Protein AF-A0A972CF03-F1 (afdb_monomer_lite)

Radius of gyration: 16.89 Å; chains: 1; bounding box: 45×15×41 Å

Sequence (72 aa):
LGYLVGIFARFICVFLSGLIFFGEYAPEGFNPFSWSLYYNIIYIGSEGILTFIILVLPPIRKSFVRLKSQIS

Structure (mmCIF, N/CA/C/O backbone):
data_AF-A0A972CF03-F1
#
_entry.id   AF-A0A972CF03-F1
#
loop_
_atom_site.group_PDB
_atom_site.id
_atom_site.type_symbol
_atom_site.label_atom_id
_atom_site.label_alt_id
_atom_site.label_comp_id
_atom_site.label_asym_id
_atom_site.label_entity_id
_atom_site.label_seq_id
_atom_site.pdbx_PDB_ins_code
_atom_site.Cartn_x
_atom_site.Cartn_y
_atom_site.Cartn_z
_atom_site.occupancy
_atom_site.B_iso_or_equiv
_atom_site.auth_seq_id
_atom_site.auth_comp_id
_atom_site.auth_asym_id
_atom_site.auth_atom_id
_atom_site.pdbx_PDB_model_num
ATOM 1 N N . LEU A 1 1 ? -10.595 -6.605 9.148 1.00 81.44 1 LEU A N 1
ATOM 2 C CA . LEU A 1 1 ? -10.589 -7.352 7.871 1.00 81.44 1 LEU A CA 1
ATOM 3 C C . LEU A 1 1 ? -10.971 -6.473 6.682 1.00 81.44 1 LEU A C 1
ATOM 5 O O . LEU A 1 1 ? -10.187 -6.419 5.749 1.00 81.44 1 LEU A O 1
ATOM 9 N N . GLY A 1 2 ? -12.092 -5.736 6.735 1.00 93.12 2 GLY A N 1
ATOM 10 C CA . GLY A 1 2 ? -12.560 -4.910 5.606 1.00 93.12 2 GLY A CA 1
ATOM 11 C C . GLY A 1 2 ? -11.506 -3.972 5.003 1.00 93.12 2 GLY A C 1
ATOM 12 O O . GLY A 1 2 ? -11.313 -3.984 3.795 1.00 93.12 2 GLY A O 1
ATOM 13 N N . TYR A 1 3 ? -10.751 -3.246 5.836 1.00 95.06 3 TYR A N 1
ATOM 14 C CA . TYR A 1 3 ? -9.675 -2.373 5.351 1.00 95.06 3 TYR A CA 1
ATOM 15 C C . TYR A 1 3 ? -8.575 -3.127 4.581 1.00 95.06 3 TYR A C 1
ATOM 17 O O . TYR A 1 3 ? -8.204 -2.708 3.491 1.00 95.06 3 TYR A O 1
ATOM 25 N N . LEU A 1 4 ? -8.100 -4.264 5.109 1.00 94.56 4 LEU A N 1
ATOM 26 C CA . LEU A 1 4 ? -7.039 -5.066 4.481 1.00 94.56 4 LEU A CA 1
ATOM 27 C C . LEU A 1 4 ? -7.472 -5.622 3.118 1.00 94.56 4 LEU A C 1
ATOM 29 O O . LEU A 1 4 ? -6.696 -5.615 2.169 1.00 94.56 4 LEU A O 1
ATOM 33 N N . VAL A 1 5 ? -8.728 -6.061 3.009 1.00 96.81 5 VAL A N 1
ATOM 34 C CA . VAL A 1 5 ? -9.299 -6.513 1.732 1.00 96.81 5 VAL A CA 1
ATOM 35 C C . VAL A 1 5 ? -9.418 -5.342 0.755 1.00 96.81 5 VAL A C 1
ATOM 37 O O . VAL A 1 5 ? -9.039 -5.470 -0.406 1.00 96.81 5 VAL A O 1
ATOM 40 N N . GLY A 1 6 ? -9.890 -4.185 1.230 1.00 96.88 6 GLY A N 1
ATOM 41 C CA . GLY A 1 6 ? -10.040 -2.984 0.410 1.00 96.88 6 GLY A CA 1
ATOM 42 C C . GLY A 1 6 ? -8.715 -2.481 -0.161 1.00 96.88 6 GLY A C 1
ATOM 43 O O . GLY A 1 6 ? -8.625 -2.220 -1.360 1.00 96.88 6 GLY A O 1
ATOM 44 N N . ILE A 1 7 ? -7.666 -2.390 0.662 1.00 97.19 7 ILE A N 1
ATOM 45 C CA . ILE A 1 7 ? -6.355 -1.938 0.186 1.00 97.19 7 ILE A CA 1
ATOM 46 C C . ILE A 1 7 ? -5.692 -2.949 -0.750 1.00 97.19 7 ILE A C 1
ATOM 48 O O . ILE A 1 7 ? -5.070 -2.543 -1.728 1.00 97.19 7 ILE A O 1
ATOM 52 N N . PHE A 1 8 ? -5.870 -4.251 -0.518 1.00 96.88 8 PHE A N 1
ATOM 53 C CA . PHE A 1 8 ? -5.356 -5.275 -1.424 1.00 96.88 8 PHE A CA 1
ATOM 54 C C . PHE A 1 8 ? -6.047 -5.229 -2.795 1.00 96.88 8 PHE A C 1
ATOM 56 O O . PHE A 1 8 ? -5.376 -5.238 -3.824 1.00 96.88 8 PHE A O 1
ATOM 63 N N . ALA A 1 9 ? -7.376 -5.093 -2.829 1.00 97.62 9 ALA A N 1
ATOM 64 C CA . ALA A 1 9 ? -8.109 -4.909 -4.081 1.00 97.62 9 ALA A CA 1
ATOM 65 C C . ALA A 1 9 ? -7.654 -3.635 -4.816 1.00 97.62 9 ALA A C 1
ATOM 67 O O . ALA A 1 9 ? -7.408 -3.665 -6.021 1.00 97.62 9 ALA A O 1
ATOM 68 N N . ARG A 1 10 ? -7.459 -2.529 -4.082 1.00 97.12 10 ARG A N 1
ATOM 69 C CA . ARG A 1 10 ? -6.909 -1.285 -4.640 1.00 97.12 10 ARG A CA 1
ATOM 70 C C . ARG A 1 10 ? -5.503 -1.491 -5.206 1.00 97.12 10 ARG A C 1
ATOM 72 O O . ARG A 1 10 ? -5.229 -0.988 -6.292 1.00 97.12 10 ARG A O 1
ATOM 79 N N . PHE A 1 11 ? -4.644 -2.237 -4.510 1.00 97.75 11 PHE A N 1
ATOM 80 C CA . PHE A 1 11 ? -3.303 -2.575 -4.982 1.00 97.75 11 PHE A CA 1
ATOM 81 C C . PHE A 1 11 ? -3.340 -3.312 -6.325 1.00 97.75 11 PHE A C 1
ATOM 83 O O . PHE A 1 11 ? -2.623 -2.921 -7.240 1.00 97.75 11 PHE A O 1
ATOM 90 N N . ILE A 1 12 ? -4.222 -4.306 -6.482 1.00 97.94 12 ILE A N 1
ATOM 91 C CA . ILE A 1 12 ? -4.396 -5.017 -7.760 1.00 97.94 12 ILE A CA 1
ATOM 92 C C . ILE A 1 12 ? -4.765 -4.035 -8.879 1.00 97.94 12 ILE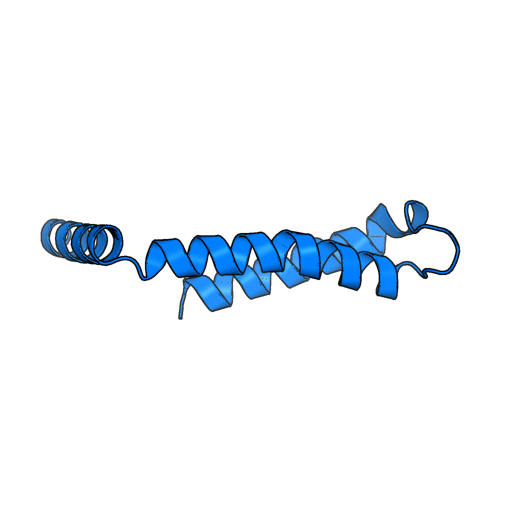 A C 1
ATOM 94 O O . ILE A 1 12 ? -4.148 -4.062 -9.942 1.00 97.94 12 ILE A O 1
ATOM 98 N N . CYS A 1 13 ? -5.723 -3.135 -8.640 1.00 97.62 13 CYS A N 1
ATOM 99 C CA . CYS A 1 13 ? -6.148 -2.161 -9.646 1.00 97.62 13 CYS A CA 1
ATOM 100 C C . CYS A 1 13 ? -5.007 -1.232 -10.083 1.00 97.62 13 CYS A C 1
ATOM 102 O O . CYS A 1 13 ? -4.809 -1.028 -11.281 1.00 97.62 13 CYS A O 1
ATOM 104 N N . VAL A 1 14 ? -4.243 -0.675 -9.137 1.00 96.88 14 VAL A N 1
ATOM 105 C CA . VAL A 1 14 ? -3.144 0.243 -9.486 1.00 96.88 14 VAL A CA 1
ATOM 106 C C . VAL A 1 14 ? -1.945 -0.484 -10.085 1.00 96.88 14 VAL A C 1
ATOM 108 O O . VAL A 1 14 ? -1.294 0.061 -10.969 1.00 96.88 14 VAL A O 1
ATOM 111 N N . PHE A 1 15 ? -1.691 -1.729 -9.676 1.00 97.62 15 PHE A N 1
ATOM 112 C CA . PHE A 1 15 ? -0.648 -2.560 -10.262 1.00 97.62 15 PHE A CA 1
ATOM 113 C C . PHE A 1 15 ? -0.962 -2.892 -11.725 1.00 97.62 15 PHE A C 1
ATOM 115 O O . PHE A 1 15 ? -0.106 -2.719 -12.593 1.00 97.62 15 PHE A O 1
ATOM 122 N N . LEU A 1 16 ? -2.197 -3.317 -12.016 1.00 97.81 16 LEU A N 1
ATOM 123 C CA . LEU A 1 16 ? -2.637 -3.589 -13.386 1.00 97.81 16 LEU A CA 1
ATOM 124 C C . LEU A 1 16 ? -2.640 -2.316 -14.233 1.00 97.81 16 LEU A C 1
ATOM 126 O O . LEU A 1 16 ? -2.157 -2.340 -15.360 1.00 97.81 16 LEU A O 1
ATOM 130 N N . SER A 1 17 ? -3.115 -1.196 -13.680 1.00 97.06 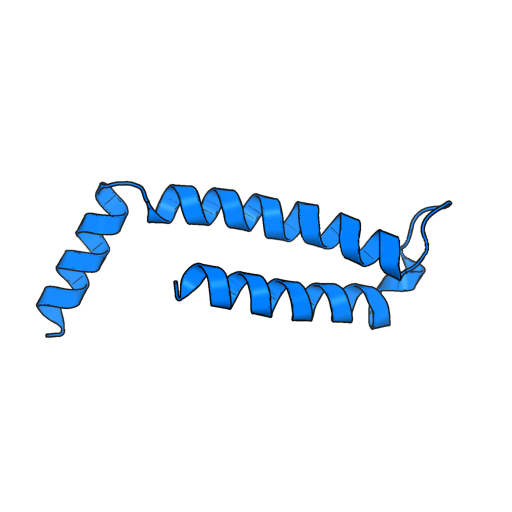17 SER A N 1
ATOM 131 C CA . SER A 1 17 ? -3.046 0.101 -14.356 1.00 97.06 17 SER A CA 1
ATOM 132 C C . SER A 1 17 ? -1.598 0.477 -14.688 1.00 97.06 17 SER A C 1
ATOM 134 O O . SER A 1 17 ? -1.287 0.796 -15.834 1.00 97.06 17 SER A O 1
ATOM 136 N N . GLY A 1 18 ? -0.688 0.344 -13.718 1.00 96.50 18 GLY A N 1
ATOM 137 C CA . GLY A 1 18 ? 0.735 0.615 -13.895 1.00 96.50 18 GLY A CA 1
ATOM 138 C C . GLY A 1 18 ? 1.394 -0.280 -14.945 1.00 96.50 18 GLY A C 1
ATOM 139 O O . GLY A 1 18 ? 2.188 0.194 -15.749 1.00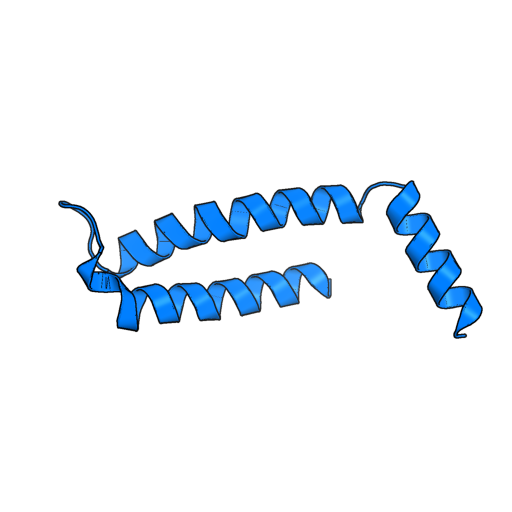 96.50 18 GLY A O 1
ATOM 140 N N . LEU A 1 19 ? 1.015 -1.560 -14.975 1.00 96.81 19 LEU A N 1
ATOM 141 C CA . LEU A 1 19 ? 1.533 -2.539 -15.926 1.00 96.81 19 LEU A CA 1
ATOM 142 C C . LEU A 1 19 ? 1.052 -2.264 -17.359 1.00 96.81 19 LEU A C 1
ATOM 144 O O . LEU A 1 19 ? 1.842 -2.387 -18.290 1.00 96.81 19 LEU A O 1
ATOM 148 N N . ILE A 1 20 ? -0.229 -1.921 -17.535 1.00 97.06 20 ILE A N 1
ATOM 149 C CA . ILE A 1 20 ? -0.869 -1.786 -18.854 1.00 97.06 20 ILE A CA 1
ATOM 150 C C . ILE A 1 20 ? -0.637 -0.397 -19.458 1.00 97.06 20 ILE A C 1
ATOM 152 O O . ILE A 1 20 ? -0.362 -0.294 -20.649 1.00 97.06 20 ILE A O 1
ATOM 156 N N . PHE A 1 21 ? -0.754 0.665 -18.657 1.00 96.75 21 PHE A N 1
ATOM 157 C CA . PHE A 1 21 ? -0.766 2.045 -19.157 1.00 96.75 21 PHE A CA 1
ATOM 158 C C . PHE A 1 21 ? 0.506 2.830 -18.833 1.00 96.75 21 PHE A C 1
ATOM 160 O O . PHE A 1 21 ? 0.827 3.770 -19.551 1.00 96.75 21 PHE A O 1
ATOM 167 N N . PHE A 1 22 ? 1.235 2.471 -17.771 1.00 94.56 22 PHE A N 1
ATOM 168 C CA . PHE A 1 22 ? 2.384 3.255 -17.291 1.00 94.56 22 PHE A CA 1
ATOM 169 C C . PHE A 1 22 ? 3.726 2.520 -17.407 1.00 94.56 22 PHE A C 1
ATOM 171 O O . PHE A 1 22 ? 4.727 2.967 -16.845 1.00 94.56 22 PHE A O 1
ATOM 178 N N . GLY A 1 23 ? 3.770 1.418 -18.159 1.00 92.06 23 GLY A N 1
ATOM 179 C CA . GLY A 1 23 ? 4.992 0.647 -18.386 1.00 92.06 23 GLY A CA 1
ATOM 180 C C . GLY A 1 23 ? 6.104 1.446 -19.071 1.00 92.06 23 GLY A C 1
ATOM 181 O O . GLY A 1 23 ? 7.274 1.224 -18.780 1.00 92.06 23 GLY A O 1
ATOM 182 N N . GLU A 1 24 ? 5.743 2.411 -19.920 1.00 92.94 24 GLU A N 1
ATOM 183 C CA . GLU A 1 24 ? 6.687 3.283 -20.638 1.00 92.94 24 GLU A CA 1
ATOM 184 C C . GLU A 1 24 ? 7.455 4.243 -19.717 1.00 92.94 24 GLU A C 1
ATOM 186 O O . GLU A 1 24 ? 8.511 4.742 -20.090 1.00 92.94 24 GLU A O 1
ATOM 191 N N . TYR A 1 25 ? 6.966 4.472 -18.494 1.00 94.06 25 TYR A N 1
ATOM 192 C CA . TYR A 1 25 ? 7.648 5.291 -17.487 1.00 94.06 25 TYR A CA 1
ATOM 193 C C . TYR A 1 25 ? 8.624 4.485 -16.618 1.00 94.06 25 TYR A C 1
ATOM 195 O O . TYR A 1 25 ? 9.138 5.011 -15.628 1.00 94.06 25 TYR A O 1
ATOM 203 N N . ALA A 1 26 ? 8.849 3.205 -16.932 1.00 95.38 26 ALA A N 1
ATOM 204 C CA . ALA A 1 26 ? 9.829 2.395 -16.225 1.00 95.38 26 ALA A CA 1
ATOM 205 C C . ALA A 1 26 ? 11.249 2.956 -16.447 1.00 95.38 26 ALA A C 1
ATOM 207 O O . ALA A 1 26 ? 11.633 3.208 -17.590 1.00 95.38 26 ALA A O 1
ATOM 208 N N . PRO A 1 27 ? 12.044 3.151 -15.379 1.00 94.19 27 PRO A N 1
ATOM 209 C CA . PRO A 1 27 ? 13.426 3.587 -15.511 1.00 94.19 27 PRO A CA 1
ATOM 210 C C . PRO A 1 27 ? 14.282 2.495 -16.162 1.00 94.19 27 PRO A C 1
ATOM 212 O O . PRO A 1 27 ? 13.927 1.312 -16.159 1.00 94.19 27 PRO A O 1
ATOM 215 N N . GLU A 1 28 ? 15.443 2.891 -16.683 1.00 93.94 28 GLU A N 1
ATOM 216 C CA . GLU A 1 28 ? 16.397 1.956 -17.280 1.00 93.94 28 GLU A CA 1
ATOM 217 C C . GLU A 1 28 ? 16.728 0.802 -16.317 1.00 93.94 28 GLU A C 1
ATOM 219 O O . GLU A 1 28 ? 16.986 1.002 -15.129 1.00 93.94 28 GLU A O 1
ATOM 224 N N . GLY A 1 29 ? 16.688 -0.429 -16.833 1.00 92.56 29 GLY A N 1
ATOM 225 C CA . GLY A 1 29 ? 16.915 -1.647 -16.050 1.00 92.56 29 GLY A CA 1
ATOM 226 C C . GLY A 1 29 ? 15.662 -2.253 -15.405 1.00 92.56 29 GLY A C 1
ATOM 227 O O . GLY A 1 29 ? 15.738 -3.372 -14.895 1.00 92.56 29 GLY A O 1
ATOM 228 N N . PHE A 1 30 ? 14.503 -1.590 -15.468 1.00 95.25 30 PHE A N 1
ATOM 229 C CA . PHE A 1 30 ? 13.221 -2.186 -15.087 1.00 95.25 30 PHE A CA 1
ATOM 230 C C . PHE A 1 30 ? 12.397 -2.590 -16.311 1.00 95.25 30 PHE A C 1
ATOM 232 O O . PHE A 1 30 ? 12.428 -1.941 -17.351 1.00 95.25 30 PHE A O 1
ATOM 239 N N . ASN A 1 31 ? 11.614 -3.662 -16.171 1.00 95.81 31 ASN A N 1
ATOM 240 C CA . ASN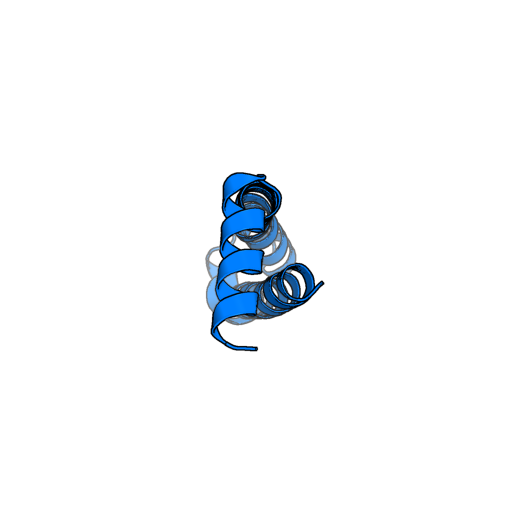 A 1 31 ? 10.531 -3.960 -17.103 1.00 95.81 31 ASN A CA 1
ATOM 241 C C . ASN A 1 31 ? 9.204 -3.427 -16.520 1.00 95.81 31 ASN A C 1
ATOM 243 O O . ASN A 1 31 ? 9.125 -3.183 -15.311 1.00 95.81 31 ASN A O 1
ATOM 247 N N . PRO A 1 32 ? 8.143 -3.267 -17.332 1.00 95.62 32 PRO A N 1
ATOM 248 C CA . PRO A 1 32 ? 6.859 -2.740 -16.860 1.00 95.62 32 PRO A CA 1
ATOM 249 C C . PRO A 1 32 ? 6.284 -3.470 -15.640 1.00 95.62 32 PRO A C 1
ATOM 251 O O . PRO A 1 32 ? 5.697 -2.847 -14.756 1.00 95.62 32 PRO A O 1
ATOM 254 N N . PHE A 1 33 ? 6.488 -4.788 -15.558 1.00 96.69 33 PHE A N 1
ATOM 255 C CA . PHE A 1 33 ? 6.029 -5.600 -14.435 1.00 96.69 33 PHE A CA 1
ATOM 256 C C . PHE A 1 33 ? 6.790 -5.286 -13.149 1.00 96.69 33 PHE A C 1
ATOM 258 O O . PHE A 1 33 ? 6.164 -4.967 -12.137 1.00 96.69 33 PHE A O 1
ATOM 265 N N . SER A 1 34 ? 8.125 -5.345 -13.172 1.00 96.62 34 SER A N 1
ATOM 266 C CA . SER A 1 34 ? 8.943 -5.080 -11.988 1.00 96.62 34 SER A CA 1
ATOM 267 C C . SER A 1 34 ? 8.806 -3.631 -11.534 1.00 96.62 34 SER A C 1
ATOM 269 O O . SER A 1 34 ? 8.738 -3.382 -10.331 1.00 96.62 34 SER A O 1
ATOM 271 N N . TRP A 1 35 ? 8.680 -2.695 -12.478 1.00 96.81 35 TRP A N 1
ATOM 272 C CA . TRP A 1 35 ? 8.453 -1.289 -12.172 1.00 96.81 35 TRP A CA 1
ATOM 273 C C . TRP A 1 35 ? 7.097 -1.049 -11.514 1.00 96.81 35 TRP A C 1
ATOM 275 O O . TRP A 1 35 ? 7.042 -0.501 -10.413 1.00 96.81 35 TRP A O 1
ATOM 285 N N . SER A 1 36 ? 6.007 -1.503 -12.145 1.00 97.12 36 SER A N 1
ATOM 286 C CA . SER A 1 36 ? 4.658 -1.322 -11.602 1.00 97.12 36 SER A CA 1
ATOM 287 C C . SER A 1 36 ? 4.524 -1.971 -10.226 1.00 97.12 36 SER A C 1
ATOM 289 O O . SER A 1 36 ? 3.928 -1.383 -9.323 1.00 97.12 36 SER A O 1
ATOM 291 N N . LEU A 1 37 ? 5.116 -3.154 -10.029 1.00 96.75 37 LEU A N 1
ATOM 292 C CA . LEU A 1 37 ? 5.099 -3.836 -8.740 1.00 96.75 37 LEU A CA 1
ATOM 293 C C . LEU A 1 37 ? 5.837 -3.018 -7.675 1.00 96.75 37 LEU A C 1
ATOM 295 O O . LEU A 1 37 ? 5.262 -2.708 -6.635 1.00 96.75 37 LEU A O 1
ATOM 299 N N . TYR A 1 38 ? 7.090 -2.646 -7.943 1.00 96.19 38 TYR A N 1
ATOM 300 C CA . TYR A 1 38 ? 7.937 -1.915 -7.003 1.00 96.19 38 TYR A CA 1
ATOM 301 C C . TYR A 1 38 ? 7.331 -0.561 -6.620 1.00 96.19 38 TYR A C 1
ATOM 303 O O . TYR A 1 38 ? 7.157 -0.266 -5.435 1.00 96.19 38 TYR A O 1
ATOM 311 N N . TYR A 1 39 ? 6.940 0.230 -7.622 1.00 95.94 39 TYR A N 1
ATOM 312 C CA . TYR A 1 39 ? 6.359 1.552 -7.426 1.00 95.94 39 TYR A CA 1
ATOM 313 C C . TYR A 1 39 ? 5.068 1.482 -6.602 1.00 95.94 39 TYR A C 1
ATOM 315 O O . TYR A 1 39 ? 4.938 2.165 -5.583 1.00 95.94 39 TYR A O 1
ATOM 323 N N . ASN A 1 40 ? 4.126 0.615 -6.993 1.00 97.00 40 ASN A N 1
ATOM 324 C CA . ASN A 1 40 ? 2.831 0.531 -6.323 1.00 97.00 40 ASN A CA 1
ATOM 325 C C . ASN A 1 40 ? 2.918 -0.113 -4.935 1.00 97.00 40 ASN A C 1
ATOM 327 O O . ASN A 1 40 ? 2.142 0.271 -4.061 1.00 97.00 40 ASN A O 1
ATOM 331 N N . ILE A 1 41 ? 3.849 -1.047 -4.693 1.00 96.06 41 ILE A N 1
ATOM 332 C CA . ILE A 1 41 ? 4.076 -1.601 -3.349 1.00 96.06 41 ILE A CA 1
ATOM 333 C C . ILE A 1 41 ? 4.582 -0.512 -2.413 1.00 96.06 41 ILE A C 1
ATOM 335 O O . ILE A 1 41 ? 4.087 -0.405 -1.297 1.00 96.06 41 ILE A O 1
ATOM 339 N N . ILE A 1 42 ? 5.540 0.311 -2.840 1.00 96.19 42 ILE A N 1
ATOM 340 C CA . ILE A 1 42 ? 6.067 1.374 -1.977 1.00 96.19 42 ILE A CA 1
ATOM 341 C C . ILE A 1 42 ? 4.997 2.438 -1.745 1.00 96.19 42 ILE A C 1
ATOM 343 O O . ILE A 1 42 ? 4.759 2.827 -0.604 1.00 96.19 42 ILE A O 1
ATOM 347 N N . TYR A 1 43 ? 4.308 2.868 -2.800 1.00 93.19 43 TYR A N 1
ATOM 348 C CA . TYR A 1 43 ? 3.270 3.889 -2.711 1.00 93.19 43 TYR A CA 1
ATOM 349 C C . TYR A 1 43 ? 2.059 3.432 -1.877 1.00 93.19 43 TYR A C 1
ATOM 351 O O . TYR A 1 43 ? 1.787 4.007 -0.824 1.00 93.19 43 TYR A O 1
ATOM 359 N N . ILE A 1 44 ? 1.348 2.378 -2.302 1.00 95.50 44 ILE A N 1
ATOM 360 C CA . ILE A 1 44 ? 0.155 1.894 -1.586 1.00 95.50 44 ILE A CA 1
ATOM 361 C C . ILE A 1 44 ? 0.533 1.191 -0.288 1.00 95.50 44 ILE A C 1
ATOM 363 O O . ILE A 1 44 ? -0.191 1.312 0.693 1.00 95.50 44 ILE A O 1
ATOM 367 N N . GLY A 1 45 ? 1.649 0.469 -0.239 1.00 94.00 45 GLY A N 1
ATOM 368 C CA . GLY A 1 45 ? 2.075 -0.214 0.980 1.00 94.00 45 GLY A CA 1
ATOM 369 C C . GLY A 1 45 ? 2.409 0.762 2.105 1.00 94.00 45 GLY A C 1
ATOM 370 O O . GLY A 1 45 ? 1.958 0.551 3.230 1.00 94.00 45 GLY A O 1
ATOM 371 N N . SER A 1 46 ? 3.132 1.852 1.820 1.00 95.94 46 SER A N 1
ATOM 372 C CA . SER A 1 46 ? 3.445 2.866 2.840 1.00 95.94 46 SER A CA 1
ATOM 373 C C . SER A 1 46 ? 2.191 3.582 3.348 1.00 95.94 46 SER A C 1
ATOM 375 O O . SER A 1 46 ? 1.992 3.668 4.562 1.00 95.94 46 SER A O 1
ATOM 377 N N . GLU A 1 47 ? 1.303 4.012 2.446 1.00 96.44 47 GLU A N 1
ATOM 378 C CA . GLU A 1 47 ? -0.006 4.564 2.818 1.00 96.44 47 GLU A CA 1
ATOM 379 C C . GLU A 1 47 ? -0.809 3.559 3.645 1.00 96.44 47 GLU A C 1
ATOM 381 O O . GLU A 1 47 ? -1.354 3.896 4.694 1.00 96.44 47 GLU A O 1
ATOM 386 N N . GLY A 1 48 ? -0.804 2.300 3.214 1.00 96.25 48 GLY A N 1
ATOM 387 C CA . GLY A 1 48 ? -1.520 1.211 3.847 1.00 96.25 48 GLY A CA 1
ATOM 388 C C . GLY A 1 48 ? -1.126 0.959 5.288 1.00 96.25 48 GLY A C 1
ATOM 389 O O . GLY A 1 48 ? -1.975 0.816 6.170 1.00 96.25 48 GLY A O 1
ATOM 390 N N . ILE A 1 49 ? 0.181 0.930 5.532 1.00 96.25 49 ILE A N 1
ATOM 391 C CA . ILE A 1 49 ? 0.748 0.782 6.868 1.00 96.25 49 ILE A CA 1
ATOM 392 C C . ILE A 1 49 ? 0.358 1.982 7.732 1.00 96.25 49 ILE A C 1
ATOM 394 O O . ILE A 1 49 ? -0.106 1.794 8.857 1.00 96.25 49 ILE A O 1
ATOM 398 N N . LEU A 1 50 ? 0.491 3.205 7.211 1.00 97.06 50 LEU A N 1
ATOM 399 C CA . LEU A 1 50 ? 0.166 4.420 7.955 1.00 97.06 50 LEU A CA 1
ATOM 400 C C . LEU A 1 50 ? -1.318 4.467 8.345 1.00 97.06 50 LEU A C 1
ATOM 402 O O . LEU A 1 50 ? -1.657 4.683 9.509 1.00 97.06 50 LEU A O 1
ATOM 406 N N . THR A 1 51 ? -2.209 4.206 7.395 1.00 96.50 51 THR A N 1
ATOM 407 C CA . THR A 1 51 ? -3.651 4.172 7.638 1.00 96.50 51 THR A CA 1
ATOM 408 C C . THR A 1 5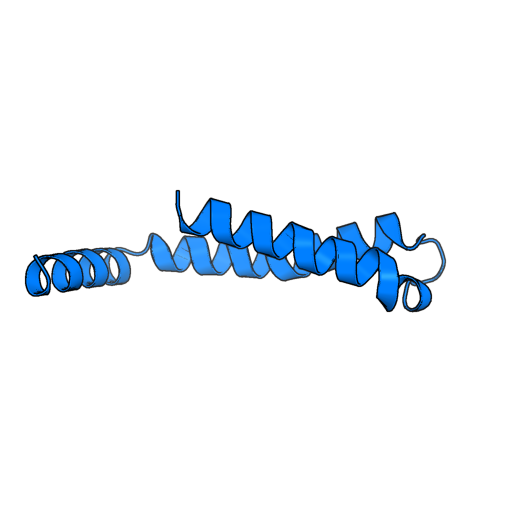1 ? -4.021 3.038 8.594 1.00 96.50 51 THR A C 1
ATOM 410 O O . THR A 1 51 ? -4.828 3.244 9.501 1.00 96.50 51 THR A O 1
ATOM 413 N N . PHE A 1 52 ? -3.404 1.857 8.477 1.00 95.69 52 PHE A N 1
ATOM 414 C CA . PHE A 1 52 ? -3.602 0.777 9.444 1.00 95.69 52 PHE A CA 1
ATOM 415 C C . PHE A 1 52 ? -3.210 1.203 10.864 1.00 95.69 52 PHE A C 1
ATOM 417 O O . PHE A 1 52 ? -3.988 0.982 11.794 1.00 95.69 52 PHE A O 1
ATOM 424 N N . ILE A 1 53 ? -2.058 1.864 11.032 1.00 96.00 53 ILE A N 1
ATOM 425 C CA . ILE A 1 53 ? -1.620 2.417 12.322 1.00 96.00 53 ILE A CA 1
ATOM 426 C C . ILE A 1 53 ? -2.688 3.364 12.879 1.00 96.00 53 ILE A C 1
ATOM 428 O O . ILE A 1 53 ? -3.113 3.198 14.021 1.00 96.00 53 ILE A O 1
ATOM 432 N N . ILE A 1 54 ? -3.188 4.301 12.070 1.00 96.38 54 ILE A N 1
ATOM 433 C CA . ILE A 1 54 ? -4.235 5.249 12.481 1.00 96.38 54 ILE A CA 1
ATOM 434 C C . ILE A 1 54 ? -5.504 4.511 12.929 1.00 96.38 54 ILE A C 1
ATOM 436 O O . ILE A 1 54 ? -6.060 4.817 13.984 1.00 96.38 54 ILE A O 1
ATOM 440 N N . LEU A 1 55 ? -5.946 3.503 12.174 1.00 94.88 55 LEU A N 1
ATOM 441 C CA . LEU A 1 55 ? -7.142 2.720 12.493 1.00 94.88 55 LEU A CA 1
ATOM 442 C C . LEU A 1 55 ? -7.016 1.930 13.801 1.00 94.88 55 LEU A C 1
ATOM 444 O O . LEU A 1 55 ? -8.030 1.648 14.447 1.00 94.88 55 LEU A O 1
ATOM 448 N N . VAL A 1 56 ? -5.800 1.551 14.208 1.00 94.19 56 VAL A N 1
ATOM 449 C CA . VAL A 1 56 ? -5.593 0.847 15.479 1.00 94.19 56 VAL A CA 1
ATOM 450 C C . VAL A 1 56 ? -5.466 1.775 16.684 1.00 94.19 56 VAL A C 1
ATOM 452 O O . VAL A 1 56 ? -5.604 1.296 17.814 1.00 94.19 56 VAL A O 1
ATOM 455 N N . LEU A 1 57 ? -5.277 3.083 16.473 1.00 96.81 57 LEU A N 1
ATOM 456 C CA . LEU A 1 57 ? -5.173 4.045 17.565 1.00 96.81 57 LEU A CA 1
ATOM 457 C C . LEU A 1 57 ? -6.456 4.055 18.420 1.00 96.81 57 LEU A C 1
ATOM 459 O O . LEU A 1 57 ? -7.570 4.111 17.882 1.00 96.81 57 LEU A O 1
ATOM 463 N N . PRO A 1 58 ? -6.337 4.056 19.764 1.00 94.81 58 PRO A N 1
ATOM 464 C CA . PRO A 1 58 ? -7.491 4.019 20.661 1.00 94.81 58 PRO A CA 1
ATOM 465 C C . PRO A 1 58 ? -8.545 5.114 20.422 1.00 94.81 58 PRO A C 1
ATOM 467 O O . PRO A 1 58 ? -9.730 4.781 20.477 1.00 94.81 58 PRO A O 1
ATOM 470 N N . PRO A 1 59 ? -8.186 6.387 20.141 1.00 95.94 59 PRO A N 1
ATOM 471 C CA . PRO A 1 59 ? -9.173 7.430 19.861 1.00 95.94 59 PRO A CA 1
ATOM 472 C C . PRO A 1 59 ? -10.050 7.094 18.651 1.00 95.94 59 PRO A C 1
ATOM 474 O O . PRO A 1 59 ? -11.269 7.213 18.720 1.00 95.94 59 PRO A O 1
ATOM 477 N N . ILE A 1 60 ? -9.438 6.593 17.576 1.00 96.19 60 ILE A N 1
ATOM 478 C CA . ILE A 1 60 ? -10.125 6.248 16.330 1.00 96.19 60 ILE A CA 1
ATOM 479 C C . ILE A 1 60 ? -11.045 5.045 16.536 1.00 96.19 60 ILE A C 1
ATOM 481 O O . ILE A 1 60 ? -12.222 5.086 16.175 1.00 96.19 60 ILE A O 1
ATOM 485 N N . ARG A 1 61 ? -10.552 3.998 17.209 1.00 93.12 61 ARG A N 1
ATOM 486 C CA . ARG A 1 61 ? -11.371 2.828 17.559 1.00 93.12 61 ARG A CA 1
ATOM 487 C C . ARG A 1 61 ? -12.593 3.206 18.396 1.00 93.12 61 ARG A C 1
ATOM 489 O O . ARG A 1 61 ? -13.692 2.742 18.102 1.00 93.12 61 ARG A O 1
ATOM 496 N N . LYS A 1 62 ? -12.422 4.066 19.406 1.00 95.25 62 LYS A N 1
ATOM 497 C CA . LYS A 1 62 ? -13.529 4.555 20.246 1.00 95.25 62 LYS A CA 1
ATOM 498 C C . LYS A 1 62 ? -14.560 5.330 19.426 1.00 95.25 62 LYS A C 1
ATOM 500 O O . LYS A 1 62 ? -15.755 5.118 19.622 1.00 95.25 62 LYS A O 1
ATOM 505 N N . SER A 1 63 ? -14.118 6.165 18.485 1.00 95.50 63 SER A N 1
ATOM 506 C CA . SER A 1 63 ? -15.013 6.883 17.572 1.00 95.50 63 SER A CA 1
ATOM 507 C C . SER A 1 63 ? -15.863 5.927 16.736 1.00 95.50 63 SER A C 1
ATOM 509 O O . SER A 1 63 ? -17.077 6.093 16.685 1.00 95.50 63 SER A O 1
ATOM 511 N N . PHE A 1 64 ? -15.272 4.879 16.154 1.00 93.12 64 PHE A N 1
ATOM 512 C CA . PHE A 1 64 ? -16.034 3.885 15.387 1.00 93.12 64 PHE A CA 1
ATOM 513 C C . PHE A 1 64 ? -17.049 3.116 16.240 1.00 93.12 64 PHE A C 1
ATOM 515 O O . PHE A 1 64 ? -18.176 2.896 15.796 1.00 93.12 64 PHE A O 1
ATOM 522 N N . VAL A 1 65 ? -16.686 2.736 17.470 1.00 94.44 65 VAL A N 1
ATOM 523 C CA . VAL A 1 65 ? -17.617 2.076 18.403 1.00 94.44 65 VAL A CA 1
ATOM 524 C C . VAL A 1 65 ? -18.790 2.996 18.745 1.00 94.44 65 VAL A C 1
ATOM 526 O O . VAL A 1 65 ? -19.937 2.555 18.702 1.00 94.44 65 VAL A O 1
ATOM 529 N N . ARG A 1 66 ? -18.520 4.280 19.013 1.00 95.25 66 ARG A N 1
ATOM 530 C CA . ARG A 1 66 ? -19.552 5.286 19.299 1.00 95.25 66 ARG A CA 1
ATOM 531 C C . ARG A 1 66 ? -20.480 5.529 18.108 1.00 95.25 66 ARG A C 1
ATOM 533 O O . ARG A 1 66 ? -21.683 5.646 18.297 1.00 95.25 66 ARG A O 1
ATOM 540 N N . LEU A 1 67 ? -19.943 5.593 16.890 1.00 94.81 67 LEU A N 1
ATOM 541 C CA . LEU A 1 67 ? -20.759 5.735 15.680 1.00 94.81 67 LEU A CA 1
ATOM 542 C C . LEU A 1 67 ? -21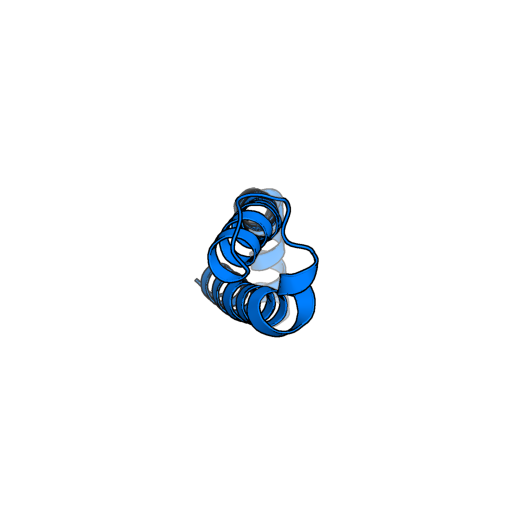.668 4.519 15.485 1.00 94.81 67 LEU A C 1
ATOM 544 O O . LEU A 1 67 ? -22.852 4.670 15.200 1.00 94.81 67 LEU A O 1
ATOM 548 N N . LYS A 1 68 ? -21.145 3.307 15.709 1.00 93.75 68 LYS A N 1
ATOM 549 C CA . LYS A 1 68 ? -21.945 2.081 15.618 1.00 93.75 68 LYS A CA 1
ATOM 550 C C . LYS A 1 68 ? -23.107 2.078 16.618 1.00 93.75 68 LYS A C 1
ATOM 552 O O . LYS A 1 68 ? -24.195 1.657 16.250 1.00 93.75 68 LYS A O 1
ATOM 557 N N . SER A 1 69 ? -22.903 2.569 17.843 1.00 95.50 69 SER A N 1
ATOM 558 C CA . SER A 1 69 ? -23.968 2.637 18.857 1.00 95.50 69 SER A CA 1
ATOM 559 C C . SER A 1 69 ? -25.023 3.718 18.603 1.00 95.50 69 SER A C 1
ATOM 561 O O . SER A 1 69 ? -26.011 3.753 19.317 1.00 95.50 69 SER A O 1
ATOM 563 N N . GLN A 1 70 ? -24.794 4.648 17.671 1.00 94.88 70 GLN A N 1
ATOM 564 C CA . GLN A 1 70 ? -25.785 5.665 17.290 1.00 94.88 70 GLN A CA 1
ATOM 565 C C . GLN A 1 70 ? -26.689 5.209 16.139 1.00 94.88 70 GLN A C 1
ATOM 567 O O . GLN A 1 70 ? -27.747 5.796 15.934 1.00 94.88 70 GLN A O 1
ATOM 572 N N . ILE A 1 71 ? -26.238 4.223 15.359 1.00 92.62 71 ILE A N 1
ATOM 573 C CA . ILE A 1 71 ? -26.927 3.729 14.157 1.00 92.62 71 ILE A CA 1
ATOM 574 C C . ILE A 1 71 ? -27.626 2.386 14.434 1.00 92.62 71 ILE A C 1
ATOM 576 O O . ILE A 1 71 ? -28.588 2.048 13.748 1.00 92.62 71 ILE A O 1
ATOM 580 N N . SER A 1 72 ? -27.132 1.622 15.416 1.00 72.75 72 SER A N 1
ATOM 581 C CA . SER A 1 72 ? -27.786 0.422 15.953 1.00 72.75 72 SER A CA 1
ATOM 582 C C . SER A 1 72 ? -28.767 0.768 17.060 1.00 72.75 72 SER A C 1
ATOM 584 O O . SER A 1 72 ? -29.676 -0.070 17.238 1.00 72.75 72 SER A O 1
#

Foldseek 3Di:
DVLVVVLVVVLVVQLVCQLPPVQVVDDPPDGSNRRSNVVSCVVSVVVSVVVVVVCPDPVNVVVVVVVVVVVD

pLDDT: mean 95.16, std 3.45, range [72.75, 97.94]

Secondary structure (DSSP, 8-state):
-HHHHHHHHHHHHHHHHHHHHSGGGPPTT--HHHHHHHHHHHHHHHHHHHHHHHHHSHHHHHHHHHHHHHH-